Protein AF-A0A9D8QZU6-F1 (afdb_monomer)

Foldseek 3Di:
DPVVVCVVPDDLQAKEKAKDADDAQHQIKIWIARSVPRHTPDIDTRDGHGRLVRLLVRQVVRVVVCVVVVHDHYYDYPDPSSVVCVVVVHDPDPD

Mean predicted aligned error: 4.1 Å

Sequence (95 aa):
MDYEKLKDKVDFNAIAVDAGCSGNPGQMEYQGVYLGNEQRLFHYGPILGTNNIGEFLAIVHALALIKKNGWNMKVYSDSISGMAWVRNKKAKTTL

pLDDT: mean 93.01, std 9.31, range [58.72, 98.81]

Radius of gyration: 13.83 Å; Cα contacts (8 Å, |Δi|>4): 170; chains: 1; bounding box: 38×28×33 Å

Nearest PDB structures (foldseek):
  6dpm-assembly1_A  TM=9.578E-01  e=3.798E-10  Halalkalibacterium halodurans
  8cty-assembly3_H-4  TM=9.688E-01  e=1.653E-09  Halalkalibacterium halodurans
  1zbl-assembly1_A  TM=9.703E-01  e=3.017E-09  Halalkalibacterium halodurans C-125
  2g8v-assembly1_A  TM=9.569E-01  e=4.817E-09  Halalkalibacterium halodurans
  2v7z-assembly2_B  TM=3.925E-01  e=4.340E-01  Rattus norvegicus

Secondary structure (DSSP, 8-state):
--GGGTTTTS-SSEEEEEEEEETTTEEEEEEEEETTT--EEEEEEEEEE-HHHHHHHHHHHHHHHHHHHT---EEE---HHHHHHHHTT------

Solvent-accessible surface area (backbone atoms only — not comparable to full-atom values): 5381 Å² total; per-residue (Å²): 131,73,60,81,80,38,59,90,80,48,74,45,68,21,36,40,36,49,43,48,43,64,49,84,69,21,46,15,24,26,31,33,25,33,56,72,78,64,47,73,76,49,75,49,68,74,39,86,37,32,44,64,57,24,33,32,50,27,52,51,49,52,53,51,52,34,63,7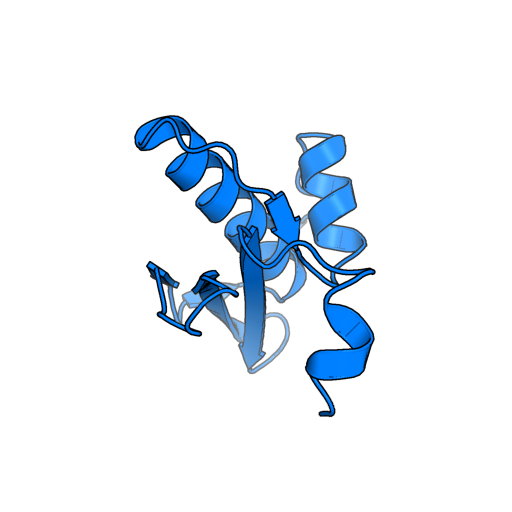5,71,70,56,91,60,51,77,47,64,88,50,66,67,15,54,50,24,60,74,67,75,44,82,93,70,92,122

Structure (mmCIF, N/CA/C/O backbone):
data_AF-A0A9D8QZU6-F1
#
_entry.id   AF-A0A9D8QZU6-F1
#
loop_
_atom_site.group_PDB
_atom_site.id
_atom_site.type_symbol
_atom_site.label_atom_id
_atom_site.label_alt_id
_atom_site.label_comp_id
_atom_site.label_asym_id
_atom_site.label_entity_id
_atom_site.label_seq_id
_atom_site.pdbx_PDB_ins_code
_atom_site.Cartn_x
_atom_site.Cartn_y
_atom_site.Cartn_z
_atom_site.occupancy
_atom_site.B_iso_or_equiv
_atom_site.auth_seq_id
_atom_site.auth_comp_id
_atom_site.auth_asym_id
_atom_site.auth_atom_id
_atom_site.pdbx_PDB_model_num
ATOM 1 N N . MET A 1 1 ? -18.798 -14.140 -3.206 1.00 58.72 1 MET A N 1
ATOM 2 C CA . MET A 1 1 ? -17.949 -14.467 -2.043 1.00 58.72 1 MET A CA 1
ATOM 3 C C . MET A 1 1 ? -18.830 -14.374 -0.809 1.00 58.72 1 MET A C 1
ATOM 5 O O . MET A 1 1 ? -19.538 -13.389 -0.677 1.00 58.72 1 MET A O 1
ATOM 9 N N . ASP A 1 2 ? -18.896 -15.423 0.007 1.00 64.81 2 ASP A N 1
ATOM 10 C CA . ASP A 1 2 ? -19.819 -15.504 1.149 1.00 64.81 2 ASP A CA 1
ATOM 11 C C . ASP A 1 2 ? -19.191 -14.805 2.366 1.00 64.81 2 ASP A C 1
ATOM 13 O O . ASP A 1 2 ? -18.497 -15.431 3.169 1.00 64.81 2 ASP A O 1
ATOM 17 N N . TYR A 1 3 ? -19.341 -13.477 2.432 1.00 64.62 3 TYR A N 1
ATOM 18 C CA . TYR A 1 3 ? -18.701 -12.624 3.441 1.00 64.62 3 TYR A CA 1
ATOM 19 C C . TYR A 1 3 ? -19.054 -13.017 4.884 1.00 64.62 3 TYR A C 1
ATOM 21 O O . TYR A 1 3 ? -18.238 -12.806 5.781 1.00 64.62 3 TYR A O 1
ATOM 29 N N . GLU A 1 4 ? -20.206 -13.656 5.110 1.00 68.94 4 GLU A N 1
ATOM 30 C CA . GLU A 1 4 ? -20.614 -14.152 6.430 1.00 68.94 4 GLU A CA 1
ATOM 31 C C . GLU A 1 4 ? -19.618 -15.167 7.010 1.00 68.94 4 GLU A C 1
ATOM 33 O O . GLU A 1 4 ? -19.362 -15.164 8.209 1.00 68.94 4 GLU A O 1
ATOM 38 N N . LYS A 1 5 ? -18.958 -15.974 6.168 1.00 71.62 5 LYS A N 1
ATOM 39 C CA . LYS A 1 5 ? -17.956 -16.962 6.616 1.00 71.62 5 LYS A CA 1
ATOM 40 C C . LYS A 1 5 ? -16.594 -16.359 6.969 1.00 71.62 5 LYS A C 1
ATOM 42 O O . LYS A 1 5 ? -15.739 -17.064 7.507 1.00 71.62 5 LYS A O 1
ATOM 47 N N . LEU A 1 6 ? -16.360 -15.090 6.630 1.00 73.69 6 LEU A N 1
ATOM 48 C CA . LEU A 1 6 ? -15.082 -14.405 6.843 1.00 73.69 6 LEU A CA 1
ATOM 49 C C . LEU A 1 6 ? -15.100 -13.467 8.051 1.00 73.69 6 LEU A C 1
ATOM 51 O O . LEU A 1 6 ? -14.022 -13.093 8.507 1.00 73.69 6 LEU A O 1
ATOM 55 N N . LYS A 1 7 ? -16.276 -13.125 8.595 1.00 69.25 7 LYS A N 1
ATOM 56 C CA . LYS A 1 7 ? -16.415 -12.181 9.719 1.00 69.25 7 LYS A CA 1
ATOM 57 C C . LYS A 1 7 ? -15.599 -12.570 10.951 1.00 69.25 7 LYS A C 1
ATOM 59 O O . LYS A 1 7 ? -15.024 -11.697 11.587 1.00 69.25 7 LYS A O 1
ATOM 64 N N . ASP A 1 8 ? -15.460 -13.865 11.220 1.00 79.94 8 ASP A N 1
ATOM 65 C CA . ASP A 1 8 ? -14.687 -14.355 12.369 1.00 79.94 8 ASP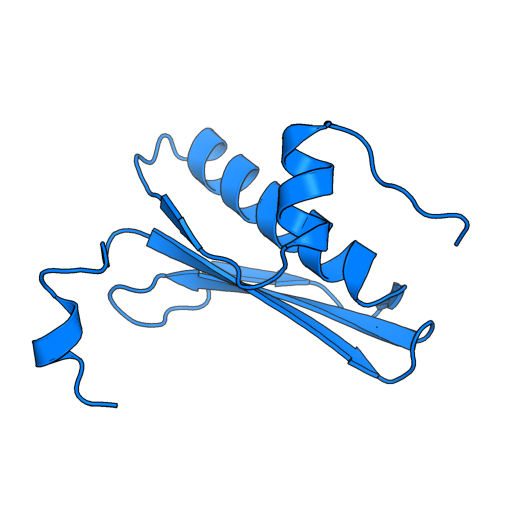 A CA 1
ATOM 66 C C . ASP A 1 8 ? -13.173 -14.446 12.099 1.00 79.94 8 ASP A C 1
ATOM 68 O O . ASP A 1 8 ? -12.386 -14.704 13.009 1.00 79.94 8 ASP A O 1
ATOM 72 N N . LYS A 1 9 ? -12.739 -14.269 10.843 1.00 85.94 9 LYS A N 1
ATOM 73 C CA . LYS A 1 9 ? -11.342 -14.462 10.408 1.00 85.94 9 LYS A CA 1
ATOM 74 C C . LYS A 1 9 ? -10.683 -13.192 9.878 1.00 85.94 9 LYS A C 1
ATOM 76 O O . LYS A 1 9 ? -9.455 -13.118 9.843 1.00 85.94 9 LYS A O 1
ATOM 81 N N . VAL A 1 10 ? -11.478 -12.220 9.444 1.00 88.94 10 VAL A N 1
ATOM 82 C CA . VAL A 1 10 ? -11.023 -10.987 8.803 1.00 88.94 10 VAL A CA 1
ATOM 83 C C . VAL A 1 10 ? -11.583 -9.799 9.562 1.00 88.94 10 VAL A C 1
ATOM 85 O O . VAL A 1 10 ? -12.776 -9.709 9.831 1.00 88.94 10 VAL A O 1
ATOM 88 N N . ASP A 1 11 ? -10.699 -8.866 9.882 1.00 92.88 11 ASP A N 1
ATOM 89 C CA . ASP A 1 11 ? -11.082 -7.599 10.479 1.00 92.88 11 ASP A CA 1
ATOM 90 C C . ASP A 1 11 ? -11.488 -6.627 9.372 1.00 92.88 11 ASP A C 1
ATOM 92 O O . ASP A 1 11 ? -10.651 -6.189 8.584 1.00 92.88 11 ASP A O 1
ATOM 96 N N . PHE A 1 12 ? -12.777 -6.307 9.292 1.00 93.31 12 PHE A N 1
ATOM 97 C CA . PHE A 1 12 ? -13.294 -5.392 8.275 1.00 93.31 12 PHE A CA 1
ATOM 98 C C . PHE A 1 12 ? -12.971 -3.921 8.575 1.00 93.31 12 PHE A C 1
ATOM 100 O O . PHE A 1 12 ? -13.085 -3.085 7.677 1.00 93.31 12 PHE A O 1
ATOM 107 N N . ASN A 1 13 ? -12.494 -3.592 9.785 1.00 95.62 13 ASN A N 1
ATOM 108 C CA . ASN A 1 13 ? -11.938 -2.274 10.086 1.00 95.62 13 ASN A CA 1
ATOM 109 C C . ASN A 1 13 ? -10.489 -2.163 9.569 1.00 95.62 13 ASN A C 1
ATOM 111 O O . ASN A 1 13 ? -9.519 -2.009 10.319 1.00 95.62 13 ASN A O 1
ATOM 115 N N . ALA A 1 14 ? -10.334 -2.300 8.254 1.00 97.38 14 ALA A N 1
ATOM 116 C CA . ALA A 1 14 ? -9.043 -2.397 7.596 1.00 97.38 14 ALA A CA 1
ATOM 117 C C . ALA A 1 14 ? -9.056 -1.753 6.208 1.00 97.38 14 ALA A C 1
ATOM 119 O O . ALA A 1 14 ? -10.102 -1.594 5.579 1.00 97.38 14 ALA A O 1
ATOM 120 N N . ILE A 1 15 ? -7.868 -1.397 5.729 1.00 98.50 15 ILE A N 1
ATOM 121 C CA . ILE A 1 15 ? -7.635 -0.938 4.361 1.00 98.50 15 ILE A CA 1
ATOM 122 C C . ILE A 1 15 ? -7.049 -2.108 3.571 1.00 98.50 15 ILE A C 1
ATOM 124 O O . ILE A 1 15 ? -5.997 -2.623 3.942 1.00 98.50 15 ILE A O 1
ATOM 128 N N . ALA A 1 16 ? -7.695 -2.522 2.486 1.00 98.31 16 ALA A N 1
ATOM 129 C CA . ALA A 1 16 ? -7.081 -3.420 1.512 1.00 98.31 16 ALA A CA 1
ATOM 130 C C . ALA A 1 16 ? -6.421 -2.598 0.406 1.00 98.31 16 ALA A C 1
ATOM 132 O O . ALA A 1 16 ? -6.989 -1.604 -0.051 1.00 98.31 16 ALA A O 1
ATOM 133 N N . VAL A 1 17 ? -5.218 -2.994 0.002 1.00 98.75 17 VAL A N 1
ATOM 134 C CA . VAL A 1 17 ? -4.449 -2.308 -1.038 1.00 98.75 17 VAL A CA 1
ATOM 135 C C . VAL A 1 17 ? -4.073 -3.264 -2.153 1.00 98.75 17 VAL A C 1
ATOM 137 O O . VAL A 1 17 ? -3.795 -4.434 -1.898 1.00 98.75 17 VAL A O 1
ATOM 140 N N . ASP A 1 18 ? -4.039 -2.737 -3.370 1.00 98.25 18 ASP A N 1
ATOM 141 C CA . ASP A 1 18 ? -3.650 -3.477 -4.567 1.00 98.25 18 ASP A CA 1
ATOM 142 C C . ASP A 1 18 ? -2.948 -2.543 -5.560 1.00 98.25 18 ASP A C 1
ATOM 144 O O . ASP A 1 18 ? -3.158 -1.321 -5.538 1.00 98.25 18 ASP A O 1
ATOM 148 N N . ALA A 1 19 ? -2.109 -3.122 -6.412 1.00 97.94 19 ALA A N 1
ATOM 149 C CA . ALA A 1 19 ? -1.413 -2.434 -7.482 1.00 97.94 19 ALA A CA 1
ATOM 150 C C . ALA A 1 19 ? -1.525 -3.216 -8.790 1.00 97.94 19 ALA A C 1
ATOM 152 O O . ALA A 1 19 ? -1.398 -4.434 -8.820 1.00 97.94 19 ALA A O 1
ATOM 153 N N . GLY A 1 20 ? -1.717 -2.486 -9.883 1.00 96.81 20 GLY A N 1
ATOM 154 C CA . GLY A 1 20 ? -1.762 -3.036 -11.231 1.00 96.81 20 GLY A CA 1
ATOM 155 C C . GLY A 1 20 ? -0.686 -2.403 -12.099 1.00 96.81 20 GLY A C 1
ATOM 156 O O . GLY A 1 20 ? -0.340 -1.235 -11.922 1.00 96.81 20 GLY A O 1
ATOM 157 N N . CYS A 1 21 ? -0.145 -3.161 -13.052 1.00 96.88 21 CYS A N 1
ATOM 158 C CA . CYS A 1 21 ? 0.832 -2.638 -14.001 1.00 96.88 21 CYS A CA 1
ATOM 159 C C . CYS A 1 21 ? 0.634 -3.235 -15.401 1.00 96.88 21 CYS A C 1
ATOM 161 O O . CYS A 1 21 ? 0.769 -4.444 -15.597 1.00 96.88 21 CYS A O 1
ATOM 163 N N . SER A 1 22 ? 0.312 -2.389 -16.384 1.00 94.44 22 SER A N 1
ATOM 164 C CA . SER A 1 22 ? 0.179 -2.800 -17.786 1.00 94.44 22 SER A CA 1
ATOM 165 C C . SER A 1 22 ? 1.548 -2.787 -18.473 1.00 94.44 22 SER A C 1
ATOM 167 O O . SER A 1 22 ? 2.009 -1.740 -18.938 1.00 94.44 22 SER A O 1
ATOM 169 N N . GLY A 1 23 ? 2.189 -3.961 -18.514 1.00 88.25 23 GLY A N 1
ATOM 170 C CA . GLY A 1 23 ? 3.613 -4.132 -18.838 1.00 88.25 23 GLY A CA 1
ATOM 171 C C . GLY A 1 23 ? 4.477 -3.974 -17.584 1.00 88.25 23 GLY A C 1
ATOM 172 O O . GLY A 1 23 ? 4.138 -3.185 -16.716 1.00 88.25 23 GLY A O 1
ATOM 173 N N . ASN A 1 24 ? 5.569 -4.731 -17.436 1.00 87.88 24 ASN A N 1
ATOM 174 C CA . ASN A 1 24 ? 6.400 -4.688 -16.223 1.00 87.88 24 ASN A CA 1
ATOM 175 C C . ASN A 1 24 ? 7.895 -4.629 -16.594 1.00 87.88 24 ASN A C 1
ATOM 177 O O . ASN A 1 24 ? 8.523 -5.685 -16.709 1.00 87.88 24 ASN A O 1
ATOM 181 N N . PRO A 1 25 ? 8.464 -3.429 -16.824 1.00 92.62 25 PRO A N 1
ATOM 182 C CA . PRO A 1 25 ? 7.926 -2.102 -16.478 1.00 92.62 25 PRO A CA 1
ATOM 183 C C . PRO A 1 25 ? 6.824 -1.608 -17.427 1.00 92.62 25 PRO A C 1
ATOM 185 O O . PRO A 1 25 ? 6.798 -1.991 -18.596 1.00 92.62 25 PRO A O 1
ATOM 188 N N . GLY A 1 26 ? 5.938 -0.735 -16.944 1.00 95.62 26 GLY A N 1
ATOM 189 C CA . GLY A 1 26 ? 4.804 -0.220 -17.717 1.00 95.62 26 GLY A CA 1
ATOM 190 C C . GLY A 1 26 ? 3.936 0.771 -16.943 1.00 95.62 26 GLY A C 1
ATOM 191 O O . GLY A 1 26 ? 4.402 1.395 -15.989 1.00 95.62 26 GLY A O 1
ATOM 192 N N . GLN A 1 27 ? 2.683 0.951 -17.372 1.00 97.75 27 GLN A N 1
ATOM 193 C CA . GLN A 1 27 ? 1.727 1.847 -16.707 1.00 97.75 27 GLN A CA 1
ATOM 194 C C . GLN A 1 27 ? 1.266 1.222 -15.388 1.00 97.75 27 GLN A C 1
ATOM 196 O O . GLN A 1 27 ? 0.404 0.348 -15.381 1.00 97.75 27 GLN A O 1
ATOM 201 N N . MET A 1 28 ? 1.885 1.649 -14.292 1.00 97.81 28 MET A N 1
ATOM 202 C CA . MET A 1 28 ? 1.617 1.229 -12.924 1.00 97.81 28 MET A CA 1
ATOM 203 C C . MET A 1 28 ? 0.644 2.181 -12.233 1.00 97.81 28 MET A C 1
ATOM 205 O O . MET A 1 28 ? 0.805 3.402 -12.288 1.00 97.81 28 MET A O 1
ATOM 209 N N . GLU A 1 29 ? -0.319 1.612 -11.527 1.00 98.56 29 GLU A N 1
ATOM 210 C CA . GLU A 1 29 ? -1.206 2.309 -10.607 1.00 98.56 29 GLU A CA 1
ATOM 211 C C .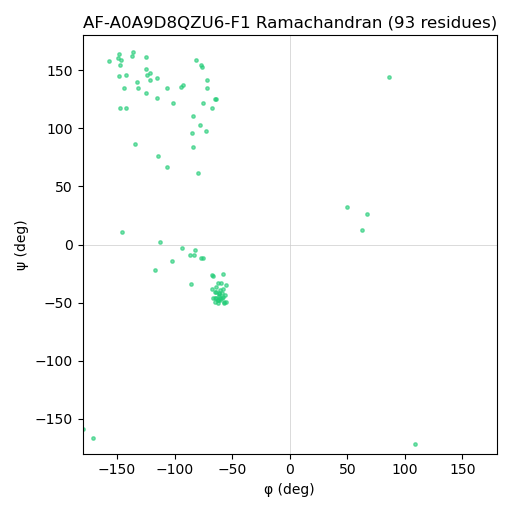 GLU A 1 29 ? -1.396 1.499 -9.326 1.00 98.56 29 GLU A C 1
ATOM 213 O O . GLU A 1 29 ? -1.125 0.298 -9.280 1.00 98.56 29 GLU A O 1
ATOM 218 N N . TYR A 1 30 ? -1.874 2.151 -8.273 1.00 98.75 30 TYR A N 1
ATOM 219 C CA . TYR A 1 30 ? -2.273 1.470 -7.050 1.00 98.75 30 TYR A CA 1
ATOM 220 C C . TYR A 1 30 ? -3.410 2.201 -6.344 1.00 98.75 30 TYR A C 1
ATOM 222 O O . TYR A 1 30 ? -3.658 3.391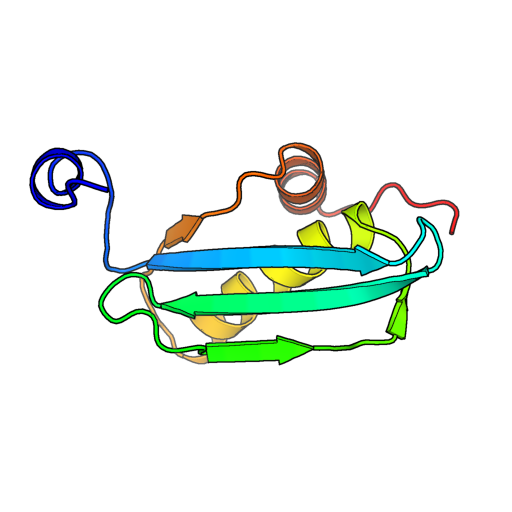 -6.558 1.00 98.75 30 TYR A O 1
ATOM 230 N N . GLN A 1 31 ? -4.110 1.487 -5.470 1.00 98.75 31 GLN A N 1
ATOM 231 C CA . GLN A 1 31 ? -5.241 2.025 -4.723 1.00 98.75 31 GLN A CA 1
ATOM 232 C C . GLN A 1 31 ? -5.368 1.391 -3.341 1.00 98.75 31 GLN A C 1
ATOM 234 O O . GLN A 1 31 ? -4.805 0.333 -3.065 1.00 98.75 31 GLN A O 1
ATOM 239 N N . GLY A 1 32 ? -6.145 2.048 -2.483 1.00 98.69 32 GLY A N 1
ATOM 240 C CA . GLY A 1 32 ? -6.565 1.514 -1.195 1.00 98.69 32 GLY A CA 1
ATOM 241 C C . GLY A 1 32 ? -8.062 1.686 -1.005 1.00 98.69 32 GLY A C 1
ATOM 242 O O . GLY A 1 32 ? -8.609 2.760 -1.270 1.00 98.69 32 GLY A O 1
ATOM 243 N N . VAL A 1 33 ? -8.722 0.634 -0.534 1.00 98.56 33 VAL A N 1
ATOM 244 C CA . VAL A 1 33 ? -10.162 0.603 -0.261 1.00 98.56 33 VAL A CA 1
ATOM 245 C C . VAL A 1 33 ? -10.408 0.274 1.205 1.00 98.56 33 VAL A C 1
ATOM 247 O O . VAL A 1 33 ? -9.700 -0.541 1.797 1.00 98.56 33 VAL A O 1
ATOM 250 N N . TYR A 1 34 ? -11.409 0.907 1.807 1.00 98.12 34 TYR A N 1
ATOM 251 C CA . TYR A 1 34 ? -11.886 0.525 3.128 1.00 98.12 34 TYR A CA 1
ATOM 252 C C . TYR A 1 34 ? -12.715 -0.758 3.022 1.00 98.12 34 TYR A C 1
ATOM 254 O O . TYR A 1 34 ? -13.709 -0.787 2.303 1.00 98.12 34 TYR A O 1
ATOM 262 N N . LEU A 1 35 ? -12.332 -1.819 3.737 1.00 94.69 35 LEU A N 1
ATOM 263 C CA . LEU A 1 35 ? -13.005 -3.118 3.627 1.00 94.69 35 LEU A CA 1
ATOM 264 C C . LEU A 1 35 ? -14.442 -3.116 4.156 1.00 94.69 35 LEU A C 1
ATOM 266 O O . LEU A 1 35 ? -15.250 -3.915 3.696 1.00 94.69 35 LEU A O 1
ATOM 270 N N . GLY A 1 36 ? -14.781 -2.232 5.097 1.00 93.69 36 GLY A N 1
ATOM 271 C CA . GLY A 1 36 ? -16.115 -2.211 5.700 1.00 93.69 36 GLY A CA 1
ATOM 272 C C . GLY A 1 36 ? -17.241 -1.809 4.741 1.00 93.69 36 GLY A C 1
ATOM 273 O O . GLY A 1 36 ? -18.383 -2.204 4.957 1.00 93.69 36 GLY A O 1
ATOM 274 N N . ASN A 1 37 ? -16.946 -1.020 3.703 1.00 94.00 37 ASN A N 1
ATOM 275 C CA . ASN A 1 37 ? -17.948 -0.531 2.745 1.00 94.00 37 ASN A CA 1
ATOM 276 C C . ASN A 1 37 ? -17.425 -0.390 1.303 1.00 94.00 37 ASN A C 1
ATOM 278 O O . ASN A 1 37 ? -18.079 0.247 0.481 1.00 94.00 37 ASN A O 1
ATOM 282 N N . GLU A 1 38 ? -16.236 -0.922 1.018 1.00 94.69 38 GLU A N 1
ATOM 283 C CA . GLU A 1 38 ? -15.577 -0.905 -0.295 1.00 94.69 38 GLU A CA 1
ATOM 284 C C . GLU A 1 38 ? -15.242 0.507 -0.827 1.00 94.69 38 GLU A C 1
ATOM 286 O O . GLU A 1 38 ? -14.842 0.676 -1.981 1.00 94.69 38 GLU A O 1
ATOM 291 N N . GLN A 1 39 ? -15.333 1.544 0.015 1.00 97.69 39 GLN A N 1
ATOM 292 C CA . GLN A 1 39 ? -15.011 2.911 -0.380 1.00 97.69 39 GLN A CA 1
ATOM 293 C C . GLN A 1 39 ? -13.527 3.040 -0.723 1.00 97.69 39 GLN A C 1
ATOM 295 O O . GLN A 1 39 ? -12.650 2.787 0.107 1.00 97.69 39 GLN A O 1
ATOM 300 N N . ARG A 1 40 ? -13.231 3.535 -1.928 1.00 98.56 40 ARG A N 1
ATOM 301 C CA . ARG A 1 40 ? -11.867 3.897 -2.316 1.00 98.56 40 ARG A CA 1
ATOM 302 C C . ARG A 1 40 ? -11.392 5.108 -1.514 1.00 98.56 40 ARG A C 1
ATOM 304 O O . ARG A 1 40 ? -11.953 6.194 -1.628 1.00 98.56 40 ARG A O 1
ATOM 311 N N . LEU A 1 41 ? -10.345 4.910 -0.719 1.00 98.56 41 LEU A N 1
ATOM 312 C CA . LEU A 1 41 ? -9.728 5.947 0.108 1.00 98.56 41 LEU A CA 1
ATOM 313 C C . LEU A 1 41 ? -8.680 6.744 -0.672 1.00 98.56 41 LEU A C 1
ATOM 315 O O . LEU A 1 41 ? -8.511 7.937 -0.437 1.00 98.56 41 LEU A O 1
ATOM 319 N N . PHE A 1 42 ? -7.977 6.087 -1.595 1.00 98.81 42 PHE A N 1
ATOM 320 C CA . PHE A 1 42 ? -7.007 6.721 -2.483 1.00 98.81 42 PHE A CA 1
ATOM 321 C C . PHE A 1 42 ? -6.791 5.903 -3.760 1.00 98.81 42 PHE A C 1
ATOM 323 O O . PHE A 1 42 ? -7.024 4.694 -3.797 1.00 98.81 42 PHE A O 1
ATOM 330 N N . HIS A 1 43 ? -6.311 6.587 -4.795 1.00 98.69 43 HIS A N 1
ATOM 331 C CA . HIS A 1 43 ? -5.821 6.036 -6.058 1.00 98.69 43 HIS A CA 1
ATOM 332 C C . HIS A 1 43 ? -4.619 6.863 -6.506 1.00 98.69 43 HIS A C 1
ATOM 334 O O . HIS A 1 43 ? -4.569 8.069 -6.251 1.00 98.69 43 HIS A O 1
ATOM 340 N N . TYR A 1 44 ? -3.648 6.216 -7.137 1.00 98.62 44 TYR A N 1
ATOM 341 C CA . TYR A 1 44 ? -2.476 6.870 -7.693 1.00 98.62 44 TYR A CA 1
ATOM 342 C C . TYR A 1 44 ? -2.051 6.186 -8.989 1.00 98.62 44 TYR A C 1
ATOM 344 O O . TYR A 1 44 ? -1.929 4.965 -9.030 1.00 98.62 44 TYR A O 1
ATOM 352 N N . GLY A 1 45 ? -1.753 6.988 -10.011 1.00 97.38 45 GLY A N 1
ATOM 353 C CA . GLY A 1 45 ? -1.373 6.521 -11.341 1.00 97.38 45 GLY A CA 1
ATOM 354 C C . GLY A 1 45 ? -2.462 6.773 -12.395 1.00 97.38 45 GLY A C 1
ATOM 355 O O . GLY A 1 45 ? -3.436 7.475 -12.113 1.00 97.38 45 GLY A O 1
ATOM 356 N N . PRO A 1 46 ? -2.288 6.235 -13.614 1.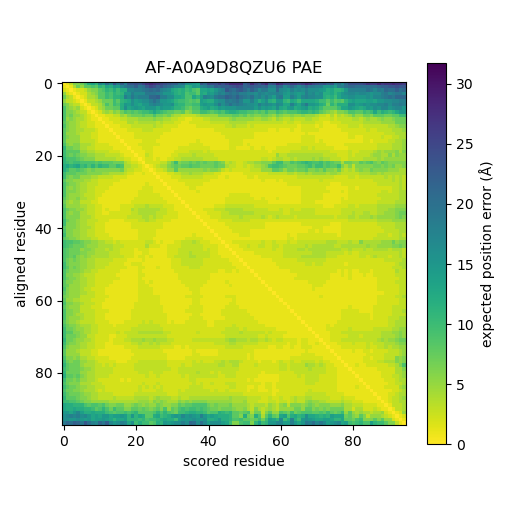00 96.94 46 PRO A N 1
ATOM 357 C CA . PRO A 1 46 ? -1.133 5.447 -14.045 1.00 96.94 46 PRO A CA 1
ATOM 358 C C . PRO A 1 46 ? 0.135 6.297 -14.240 1.00 96.94 46 PRO A C 1
ATOM 360 O O . PRO A 1 46 ? 0.078 7.412 -14.756 1.00 96.94 46 PRO A O 1
ATOM 363 N N . ILE A 1 47 ? 1.295 5.754 -13.864 1.00 97.06 47 ILE A N 1
ATOM 364 C CA . ILE A 1 47 ? 2.634 6.303 -14.153 1.00 97.06 47 ILE A CA 1
ATOM 365 C C . ILE A 1 47 ? 3.585 5.186 -14.599 1.00 97.06 47 ILE A C 1
ATOM 367 O O . ILE A 1 47 ? 3.292 4.012 -14.400 1.00 97.06 47 ILE A O 1
ATOM 371 N N . LEU A 1 48 ? 4.742 5.517 -15.177 1.00 96.62 48 LEU A N 1
ATOM 372 C CA . LEU A 1 48 ? 5.756 4.500 -15.471 1.00 96.62 48 LEU A CA 1
ATOM 373 C C . LEU A 1 48 ? 6.286 3.878 -14.165 1.00 96.62 48 LEU A C 1
ATOM 375 O O . LEU A 1 48 ? 6.768 4.593 -13.288 1.00 96.62 48 LEU A O 1
ATOM 379 N N . GLY A 1 49 ? 6.221 2.553 -14.045 1.00 95.81 49 GLY A N 1
ATOM 380 C CA . GLY A 1 49 ? 6.689 1.821 -12.870 1.00 95.81 49 GLY A CA 1
ATOM 381 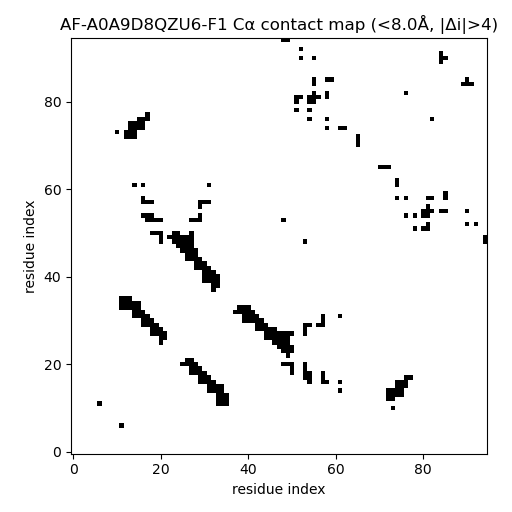C C . GLY A 1 49 ? 6.703 0.307 -13.080 1.00 95.81 49 GLY A C 1
ATOM 382 O O . GLY A 1 49 ? 6.598 -0.179 -14.202 1.00 95.81 49 GLY A O 1
ATOM 383 N N . THR A 1 50 ? 6.845 -0.445 -11.989 1.00 96.31 50 THR A N 1
ATOM 384 C CA . THR A 1 50 ? 6.725 -1.915 -11.962 1.00 96.31 50 THR A CA 1
ATOM 385 C C . THR A 1 50 ? 5.689 -2.334 -10.930 1.00 96.31 50 THR A C 1
ATOM 387 O O . THR A 1 50 ? 5.408 -1.579 -9.996 1.00 96.31 50 THR A O 1
ATOM 390 N N . ASN A 1 51 ? 5.180 -3.562 -11.045 1.00 95.44 51 ASN A N 1
ATOM 391 C CA . ASN A 1 51 ? 4.179 -4.092 -10.116 1.00 95.44 51 ASN A CA 1
ATOM 392 C C . ASN A 1 51 ? 4.644 -4.026 -8.649 1.00 95.44 51 ASN A C 1
ATOM 394 O O . ASN A 1 51 ? 3.968 -3.448 -7.807 1.00 95.44 51 ASN A O 1
ATOM 398 N N . ASN A 1 52 ? 5.861 -4.507 -8.362 1.00 95.38 52 ASN A N 1
ATOM 399 C CA . ASN A 1 52 ? 6.413 -4.538 -6.999 1.00 95.38 52 ASN A CA 1
ATOM 400 C C . ASN A 1 52 ? 6.583 -3.137 -6.384 1.00 95.38 52 ASN A C 1
ATOM 402 O O . ASN A 1 52 ? 6.450 -2.971 -5.171 1.00 95.38 52 ASN A O 1
ATOM 406 N N . ILE A 1 53 ? 6.896 -2.123 -7.206 1.00 95.88 53 ILE A N 1
ATOM 407 C CA . ILE A 1 53 ? 6.946 -0.728 -6.744 1.00 95.88 53 ILE A CA 1
ATOM 408 C C . ILE A 1 53 ? 5.541 -0.270 -6.354 1.00 95.88 53 ILE A C 1
ATOM 410 O O . ILE A 1 53 ? 5.380 0.306 -5.280 1.00 95.88 53 ILE A O 1
ATOM 414 N N . GLY A 1 54 ? 4.537 -0.549 -7.188 1.00 97.50 54 GLY A N 1
ATOM 415 C CA . GLY A 1 54 ? 3.141 -0.238 -6.888 1.00 97.50 54 GLY A CA 1
ATOM 416 C C . GLY A 1 54 ? 2.671 -0.884 -5.588 1.00 97.50 54 GLY A C 1
ATOM 417 O O . GLY A 1 54 ? 2.191 -0.183 -4.703 1.00 97.50 54 GLY A O 1
ATOM 418 N N . GLU A 1 55 ? 2.897 -2.188 -5.419 1.00 97.94 55 GLU A N 1
ATOM 419 C CA . GLU A 1 55 ? 2.515 -2.941 -4.216 1.00 97.94 55 GLU A CA 1
ATOM 420 C C . GLU A 1 55 ? 3.157 -2.360 -2.944 1.00 97.94 55 GLU A C 1
ATOM 422 O O . GLU A 1 55 ? 2.488 -2.147 -1.931 1.00 97.94 55 GLU A O 1
ATOM 427 N N . PHE A 1 56 ? 4.458 -2.048 -2.994 1.00 97.75 56 PHE A N 1
ATOM 428 C CA . PHE A 1 56 ? 5.159 -1.414 -1.878 1.00 97.75 56 PHE A CA 1
ATOM 429 C C . PHE A 1 56 ? 4.587 -0.028 -1.554 1.00 97.75 56 PHE A C 1
ATOM 431 O O . PHE A 1 56 ? 4.309 0.271 -0.389 1.00 97.75 56 PHE A O 1
ATOM 438 N N . LEU A 1 57 ? 4.398 0.817 -2.573 1.00 97.81 57 LEU A N 1
ATOM 439 C CA . LEU A 1 57 ? 3.874 2.170 -2.397 1.00 97.81 57 LEU A CA 1
ATOM 440 C C . LEU A 1 57 ? 2.439 2.162 -1.868 1.00 97.81 57 LEU A C 1
ATOM 442 O O . LEU A 1 57 ? 2.120 2.987 -1.013 1.00 97.81 57 LEU A O 1
ATOM 446 N N . ALA A 1 58 ? 1.604 1.215 -2.293 1.00 98.62 58 ALA A N 1
ATOM 447 C CA . ALA A 1 58 ? 0.233 1.082 -1.817 1.00 98.62 58 ALA A CA 1
ATOM 448 C C . ALA A 1 58 ? 0.177 0.824 -0.302 1.00 98.62 58 ALA A C 1
ATOM 450 O O . ALA A 1 58 ? -0.546 1.514 0.422 1.00 98.62 58 ALA A O 1
ATOM 451 N N . ILE A 1 59 ? 1.006 -0.103 0.200 1.00 98.69 59 ILE A N 1
ATOM 452 C CA . ILE A 1 59 ? 1.093 -0.403 1.638 1.00 98.69 59 ILE A CA 1
ATOM 453 C C . ILE A 1 59 ? 1.619 0.816 2.410 1.00 98.69 59 ILE A C 1
ATOM 455 O O . ILE A 1 59 ? 1.052 1.191 3.439 1.00 98.69 59 ILE A O 1
ATOM 459 N N . VAL A 1 60 ? 2.681 1.468 1.920 1.00 98.38 60 VAL A N 1
ATOM 460 C CA . VAL A 1 60 ? 3.248 2.667 2.564 1.00 98.38 60 VAL A CA 1
ATOM 461 C C . VAL A 1 60 ? 2.227 3.807 2.616 1.00 98.38 60 VAL A C 1
ATOM 463 O O . VAL A 1 60 ? 2.102 4.456 3.656 1.00 98.38 60 VAL A O 1
ATOM 466 N N . HIS A 1 61 ? 1.472 4.030 1.538 1.00 98.62 61 HIS A N 1
ATOM 467 C CA . HIS A 1 61 ? 0.429 5.053 1.478 1.00 98.62 61 HIS A CA 1
ATOM 468 C C . HIS A 1 61 ? -0.669 4.769 2.511 1.00 98.62 61 HIS A C 1
ATOM 470 O O . HIS A 1 61 ? -0.995 5.655 3.302 1.00 98.62 61 HIS A O 1
ATOM 476 N N . ALA A 1 62 ? -1.179 3.534 2.590 1.00 98.69 62 ALA A N 1
ATOM 477 C CA . ALA A 1 62 ? -2.183 3.162 3.589 1.00 98.69 62 ALA A CA 1
ATOM 478 C C . ALA A 1 62 ? -1.684 3.380 5.028 1.00 98.69 62 ALA A C 1
ATOM 480 O O . ALA A 1 62 ? -2.378 4.003 5.832 1.00 98.69 62 ALA A O 1
ATOM 481 N N . LEU A 1 63 ? -0.458 2.948 5.348 1.00 98.50 63 LEU A N 1
ATOM 482 C CA . LEU A 1 63 ? 0.144 3.165 6.670 1.00 98.50 63 LEU A CA 1
ATOM 483 C C . LEU A 1 63 ? 0.311 4.658 6.995 1.00 98.50 63 LEU A C 1
ATOM 485 O O . LEU A 1 63 ? 0.037 5.086 8.119 1.00 98.50 63 LEU A O 1
ATOM 489 N N . ALA A 1 64 ? 0.738 5.466 6.021 1.00 98.50 64 ALA A N 1
ATOM 490 C CA . ALA A 1 64 ? 0.869 6.911 6.185 1.00 98.50 64 ALA A CA 1
ATOM 491 C C . ALA A 1 64 ? -0.493 7.584 6.414 1.00 98.50 64 ALA A C 1
ATOM 493 O O . ALA A 1 64 ? -0.606 8.456 7.278 1.00 98.50 64 ALA A O 1
ATOM 494 N N . LEU A 1 65 ? -1.529 7.152 5.690 1.00 98.62 65 LEU A N 1
ATOM 495 C CA . LEU A 1 65 ? -2.893 7.650 5.840 1.00 98.62 65 LEU A CA 1
ATOM 496 C C . LEU A 1 65 ? -3.467 7.308 7.221 1.00 98.62 65 LEU A C 1
ATOM 498 O O . LEU A 1 65 ? -4.005 8.193 7.886 1.00 98.62 65 LEU A O 1
ATOM 502 N N . ILE A 1 66 ? -3.296 6.066 7.683 1.00 98.44 66 ILE A N 1
ATOM 503 C CA . ILE A 1 66 ? -3.702 5.624 9.027 1.00 98.44 66 ILE A CA 1
ATOM 504 C C . ILE A 1 66 ? -3.028 6.492 10.092 1.00 98.44 66 ILE A C 1
ATOM 506 O O . ILE A 1 66 ? -3.704 7.053 10.955 1.00 98.44 66 ILE A O 1
ATOM 510 N N . LYS A 1 67 ? -1.705 6.683 9.988 1.00 98.31 67 LYS A N 1
ATOM 511 C CA . LYS A 1 67 ? -0.942 7.519 10.924 1.00 98.31 67 LYS A CA 1
ATOM 512 C C . LYS A 1 67 ? -1.412 8.975 10.916 1.00 98.31 67 LYS A C 1
ATOM 514 O O . LYS A 1 67 ? -1.557 9.563 11.983 1.00 98.31 67 LYS A O 1
ATOM 519 N N . LYS A 1 68 ? -1.643 9.560 9.735 1.00 98.31 68 LYS A N 1
ATOM 520 C CA . LYS A 1 68 ? -2.080 10.958 9.581 1.00 98.31 68 LYS A CA 1
ATOM 521 C C . LYS A 1 68 ? -3.426 11.218 10.257 1.00 98.31 68 LYS A C 1
ATOM 523 O O . LYS A 1 68 ? -3.605 12.282 10.839 1.00 98.31 68 LYS A O 1
ATOM 528 N N . ASN A 1 69 ? -4.353 10.267 10.170 1.00 97.94 69 ASN A N 1
ATOM 529 C CA . ASN A 1 69 ? -5.703 10.412 10.715 1.00 97.94 69 ASN A CA 1
ATOM 530 C C . ASN A 1 69 ? -5.859 9.852 12.140 1.00 97.94 69 ASN A C 1
ATOM 532 O O . ASN A 1 69 ? -6.941 9.950 12.710 1.00 97.94 69 ASN A O 1
ATOM 536 N N . GLY A 1 70 ? -4.810 9.253 12.717 1.00 97.94 70 GLY A N 1
ATOM 537 C CA . GLY A 1 70 ? -4.883 8.624 14.039 1.00 97.94 70 GLY A CA 1
ATOM 538 C C . GLY A 1 70 ? -5.783 7.385 14.081 1.00 97.94 70 GLY A C 1
ATOM 539 O O . GLY A 1 70 ? -6.350 7.072 15.125 1.00 97.94 70 GLY A O 1
ATOM 540 N N . TRP A 1 71 ? -5.951 6.693 12.951 1.00 97.75 71 TRP A N 1
ATOM 541 C CA . TRP A 1 71 ? -6.777 5.490 12.878 1.00 97.75 71 TRP A CA 1
ATOM 542 C C . TRP A 1 71 ? -6.068 4.278 13.488 1.00 97.75 71 TRP A C 1
ATOM 544 O O . TRP A 1 71 ? -4.843 4.170 13.464 1.00 97.75 71 TRP A O 1
ATOM 554 N N . ASN A 1 72 ? -6.858 3.329 13.988 1.00 96.44 72 ASN A N 1
ATOM 555 C CA . ASN A 1 72 ? -6.386 2.021 14.435 1.00 96.44 72 ASN A CA 1
ATOM 556 C C . ASN A 1 72 ? -6.973 0.938 13.521 1.00 96.44 72 ASN A C 1
ATOM 558 O O . ASN A 1 72 ? -7.960 0.291 13.863 1.00 96.44 72 ASN A O 1
ATOM 562 N N . MET A 1 73 ? -6.411 0.823 12.317 1.00 96.81 73 MET A N 1
ATOM 563 C CA . MET A 1 73 ? -6.881 -0.073 11.257 1.00 96.81 73 MET A CA 1
ATOM 564 C C . MET A 1 73 ? -5.754 -0.992 10.799 1.00 96.81 73 MET A C 1
ATOM 566 O O . MET A 1 73 ? -4.581 -0.609 10.821 1.00 96.81 73 MET A O 1
ATOM 570 N N . LYS A 1 74 ? -6.105 -2.193 10.335 1.00 96.94 74 LYS A N 1
ATOM 571 C CA . LYS A 1 74 ? -5.146 -3.083 9.663 1.00 96.94 74 LYS A CA 1
ATOM 572 C C . LYS A 1 74 ? -4.968 -2.681 8.199 1.00 96.94 74 LYS A C 1
ATOM 574 O O . LYS A 1 74 ? -5.838 -2.039 7.614 1.00 96.94 74 LYS A O 1
ATOM 579 N N . VAL A 1 75 ? -3.846 -3.086 7.606 1.00 98.25 75 VAL A N 1
ATOM 580 C CA . VAL A 1 75 ? -3.625 -3.023 6.155 1.00 98.25 75 VAL A CA 1
ATOM 581 C C . VAL A 1 75 ? -3.498 -4.448 5.633 1.00 98.25 75 VAL A C 1
ATOM 583 O O . VAL A 1 75 ? -2.674 -5.208 6.140 1.00 98.25 75 VAL A O 1
ATOM 586 N N . TYR A 1 76 ? -4.305 -4.802 4.637 1.00 97.94 76 TYR A N 1
ATOM 587 C CA . TYR A 1 76 ? -4.234 -6.082 3.939 1.00 97.94 76 TYR A CA 1
ATOM 588 C C . TYR A 1 76 ? -3.654 -5.893 2.539 1.00 97.94 76 TYR A C 1
ATOM 590 O O . TYR A 1 76 ? -4.043 -4.983 1.812 1.00 97.94 76 TYR A O 1
ATOM 598 N N . SER A 1 77 ? -2.730 -6.775 2.175 1.00 97.62 77 SER A N 1
ATOM 599 C CA . SER A 1 77 ? -2.160 -6.910 0.837 1.00 97.62 77 SER A CA 1
ATOM 600 C C . SER A 1 77 ? -1.818 -8.381 0.627 1.00 97.62 77 SER A C 1
ATOM 602 O O . SER A 1 77 ? -1.414 -9.063 1.573 1.00 97.62 77 SER A O 1
ATOM 604 N N . ASP A 1 78 ? -1.979 -8.873 -0.591 1.00 95.88 78 ASP A N 1
ATOM 605 C CA . ASP A 1 78 ? -1.550 -10.207 -1.015 1.00 95.88 78 ASP A CA 1
ATOM 606 C C . ASP A 1 78 ? -0.084 -10.235 -1.495 1.00 95.88 78 ASP A C 1
ATOM 608 O O . ASP A 1 78 ? 0.508 -11.308 -1.639 1.00 95.88 78 ASP A O 1
ATOM 612 N N . SER A 1 79 ? 0.556 -9.071 -1.647 1.00 95.56 79 SER A N 1
ATOM 613 C CA . SER A 1 79 ? 1.951 -8.979 -2.068 1.00 95.56 79 SER A CA 1
ATOM 614 C C . SER A 1 79 ? 2.941 -9.289 -0.942 1.00 95.56 79 SER A C 1
ATOM 616 O O . SER A 1 79 ? 3.300 -8.447 -0.108 1.00 95.56 79 SER A O 1
ATOM 618 N N . ILE A 1 80 ? 3.494 -10.502 -0.984 1.00 95.81 80 ILE A N 1
ATOM 619 C CA . ILE A 1 80 ? 4.631 -10.911 -0.144 1.00 95.81 80 ILE A CA 1
ATOM 620 C C . ILE A 1 80 ? 5.847 -9.995 -0.375 1.00 95.81 80 ILE A C 1
ATOM 622 O O . ILE A 1 80 ? 6.542 -9.638 0.581 1.00 95.81 80 ILE A O 1
ATOM 626 N N . SER A 1 81 ? 6.095 -9.580 -1.622 1.00 95.06 81 SER A N 1
ATOM 627 C CA . SER A 1 81 ? 7.207 -8.691 -1.988 1.00 95.06 81 SER A CA 1
ATOM 628 C C . SER A 1 81 ? 7.061 -7.304 -1.359 1.00 95.06 81 SER A C 1
ATOM 630 O O . SER A 1 81 ? 7.993 -6.826 -0.705 1.00 95.06 81 SER A O 1
ATOM 632 N N . GLY A 1 82 ? 5.884 -6.687 -1.496 1.00 94.94 82 GLY A N 1
ATOM 633 C CA . GLY A 1 82 ? 5.562 -5.384 -0.920 1.00 94.94 82 GLY A CA 1
ATOM 634 C C . GLY A 1 82 ? 5.660 -5.408 0.603 1.00 94.94 82 GLY A C 1
ATOM 635 O O . GLY A 1 82 ? 6.362 -4.581 1.193 1.00 94.94 82 GLY A O 1
ATOM 636 N N . MET A 1 83 ? 5.063 -6.418 1.247 1.00 96.00 83 MET A N 1
ATOM 637 C CA . MET A 1 83 ? 5.171 -6.613 2.698 1.00 96.00 83 MET A CA 1
ATOM 638 C C . MET A 1 83 ? 6.628 -6.774 3.157 1.00 96.00 83 MET A C 1
ATOM 640 O O . MET A 1 83 ? 7.036 -6.176 4.159 1.00 96.00 83 MET A O 1
ATOM 644 N N . ALA A 1 84 ? 7.447 -7.533 2.422 1.00 96.38 84 ALA A N 1
ATOM 645 C CA . ALA A 1 84 ? 8.859 -7.708 2.745 1.00 96.38 84 ALA A CA 1
ATOM 646 C C . ALA A 1 84 ? 9.648 -6.391 2.648 1.00 96.38 84 ALA A C 1
ATOM 648 O O . ALA A 1 84 ? 10.482 -6.115 3.514 1.00 96.38 84 ALA A O 1
ATOM 649 N N . TRP A 1 85 ? 9.388 -5.561 1.633 1.00 96.50 85 TRP A N 1
ATOM 650 C CA . TRP A 1 85 ? 10.057 -4.265 1.461 1.00 96.50 85 TRP A CA 1
ATOM 651 C C . TRP A 1 85 ? 9.665 -3.265 2.548 1.00 96.50 85 TRP A C 1
ATOM 653 O O . TRP A 1 85 ? 10.536 -2.559 3.061 1.00 96.50 85 TRP A O 1
ATOM 663 N N . VAL A 1 86 ? 8.391 -3.251 2.962 1.00 95.69 86 VAL A N 1
ATOM 664 C CA . VAL A 1 86 ? 7.921 -2.446 4.103 1.00 95.69 86 VAL A CA 1
ATOM 665 C C . VAL A 1 86 ? 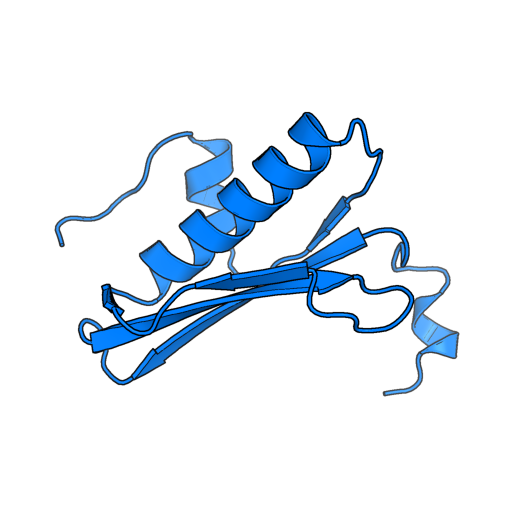8.598 -2.891 5.393 1.00 95.69 86 VAL A C 1
ATOM 667 O O . VAL A 1 86 ? 9.185 -2.061 6.089 1.00 95.69 86 VAL A O 1
ATOM 670 N N . ARG A 1 87 ? 8.595 -4.198 5.687 1.00 95.06 87 ARG A N 1
ATOM 671 C CA . ARG A 1 87 ? 9.248 -4.755 6.883 1.00 95.06 87 ARG A CA 1
ATOM 672 C C . ARG A 1 87 ? 10.731 -4.394 6.942 1.00 95.06 87 ARG A C 1
ATOM 674 O O . ARG A 1 87 ? 11.232 -4.002 7.992 1.00 95.06 87 ARG A O 1
ATOM 681 N N . ASN A 1 88 ? 11.421 -4.501 5.8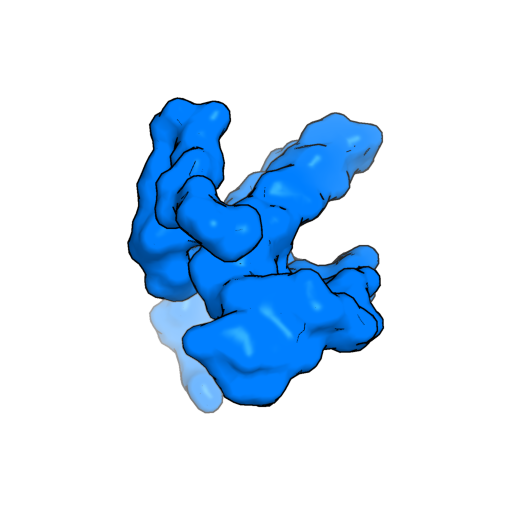10 1.00 94.44 88 ASN A N 1
ATOM 682 C CA . ASN A 1 88 ? 12.849 -4.215 5.705 1.00 94.44 88 ASN A CA 1
ATOM 683 C C . ASN A 1 88 ? 13.155 -2.714 5.547 1.00 94.44 88 ASN A C 1
ATOM 685 O O . ASN A 1 88 ? 14.328 -2.345 5.498 1.00 94.44 88 ASN A O 1
ATOM 689 N N . LYS A 1 89 ? 12.126 -1.857 5.430 1.00 91.88 89 LYS A N 1
ATOM 690 C CA . LYS A 1 89 ? 12.228 -0.416 5.133 1.00 91.88 89 LYS A CA 1
ATOM 691 C C . LYS A 1 89 ? 13.121 -0.109 3.923 1.00 91.88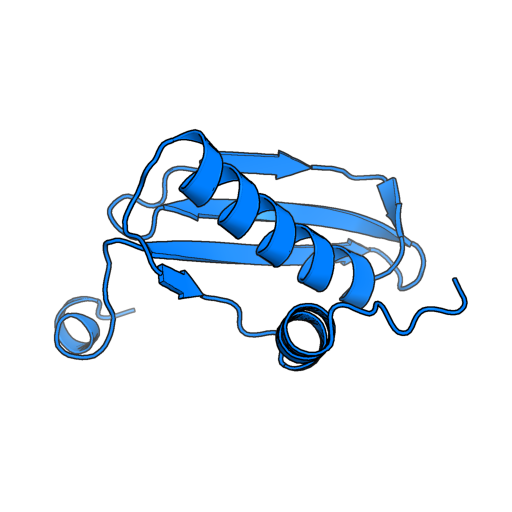 89 LYS A C 1
ATOM 693 O O . LYS A 1 89 ? 13.801 0.915 3.888 1.00 91.88 89 LYS A O 1
ATOM 698 N N . LYS A 1 90 ? 13.153 -1.014 2.942 1.00 88.44 90 LYS A N 1
ATOM 699 C CA . LYS A 1 90 ? 14.043 -0.935 1.780 1.00 88.44 90 LYS A CA 1
ATOM 700 C C . LYS A 1 90 ? 13.372 -1.541 0.557 1.00 88.44 90 LYS A C 1
ATOM 702 O O . LYS A 1 90 ? 13.115 -2.744 0.527 1.00 88.44 90 LYS A O 1
ATOM 707 N N . ALA A 1 91 ? 13.163 -0.713 -0.463 1.00 86.56 91 ALA A N 1
ATOM 708 C CA . ALA A 1 91 ? 12.776 -1.181 -1.784 1.00 86.56 91 ALA A CA 1
ATOM 709 C C . ALA A 1 91 ? 13.965 -1.879 -2.460 1.00 86.56 91 ALA A C 1
ATOM 711 O O . ALA A 1 91 ? 15.095 -1.386 -2.422 1.00 86.56 91 ALA A O 1
ATOM 712 N N . LYS A 1 92 ? 13.720 -3.038 -3.074 1.00 81.00 92 LYS A N 1
ATOM 713 C CA . LYS A 1 92 ? 14.730 -3.799 -3.821 1.00 81.00 92 LYS A CA 1
ATOM 714 C C . LYS A 1 92 ? 14.456 -3.656 -5.318 1.00 81.00 92 LYS A C 1
ATOM 716 O O . LYS A 1 92 ? 14.076 -4.619 -5.976 1.00 81.00 92 LYS A O 1
ATOM 721 N N . THR A 1 93 ? 14.621 -2.439 -5.827 1.00 79.06 93 THR A N 1
ATOM 722 C CA . THR A 1 93 ? 14.441 -2.111 -7.246 1.00 79.06 93 THR A CA 1
ATOM 723 C C . THR A 1 93 ? 15.760 -1.666 -7.875 1.00 79.06 93 THR A C 1
ATOM 725 O O . THR A 1 93 ? 16.575 -1.020 -7.218 1.00 79.06 93 THR A O 1
ATOM 728 N N . THR A 1 94 ? 15.969 -2.049 -9.133 1.00 70.38 94 THR A N 1
ATOM 729 C CA . THR A 1 94 ? 17.009 -1.509 -10.031 1.00 70.38 94 THR A CA 1
ATOM 730 C C . THR A 1 94 ? 16.401 -0.722 -11.191 1.00 70.38 94 THR A C 1
ATOM 732 O O . THR A 1 94 ? 17.133 -0.302 -12.083 1.00 70.38 94 THR A O 1
ATOM 735 N N . LEU A 1 95 ? 15.068 -0.608 -11.199 1.00 63.53 95 LEU A N 1
ATOM 736 C CA . LEU A 1 95 ? 14.312 0.288 -12.059 1.00 63.53 95 LEU A CA 1
ATOM 737 C C . LEU A 1 95 ? 14.495 1.736 -11.615 1.00 63.53 95 LEU A C 1
ATOM 739 O O . LEU A 1 95 ? 14.446 1.939 -10.376 1.00 63.53 95 LEU A O 1
#